Protein AF-A0A6J4TP18-F1 (afdb_monomer_lite)

Radius of gyration: 17.37 Å; chains: 1; bounding box: 36×22×62 Å

Organism: NCBI:txid1645740

Secondary structure (DSSP, 8-state):
---TTTHHHHHHHHHHHHHHHHHHHHHHHHHHHHHHHGGGTTSTTHHHHHHHHHHTHHHHHHHHHHHHHTT-HHHHHHHHHHHHHHHHHHT-HHHHHHHHHHHHHT-TTS-HHHHHHHHHHHHHHH--

Foldseek 3Di:
DDDCPVCVVVVVVVVVVVVLVVLVVLLVVLLVLLQVLLVPCPDDVNPVSLVVCVVCVVSLVSSLVSCLVVLVLQSLLSNLLSCLVSCVVVVVLVVSLVSLVSSLVSPPPHPPVSNVSSVVSNVVSVVD

pLDDT: mean 86.16, std 16.66, range [36.28, 98.44]

Sequence (128 aa):
MLETIREYGLEQLTESGEVAALRDAHLAWAVTFAERTSPTVHGPGSAPWLRLLDVDHDNLRAALAWALERKNAEAALRLGGALRDFWYLRGHNAEGRRWLEAGLAIGADAPAAVRARALLGVGWLANF

Structure (mmCIF, N/CA/C/O backbone):
data_AF-A0A6J4TP18-F1
#
_entry.id   AF-A0A6J4TP18-F1
#
loop_
_atom_site.group_PDB
_atom_site.id
_atom_site.type_symbol
_atom_site.label_atom_id
_atom_site.label_alt_id
_atom_site.label_comp_id
_atom_site.label_asym_id
_atom_site.label_entity_id
_atom_site.label_seq_id
_atom_site.pdbx_PDB_ins_code
_atom_site.Cartn_x
_atom_site.Cartn_y
_atom_site.Cartn_z
_atom_site.occupancy
_atom_site.B_iso_or_equiv
_atom_site.auth_seq_id
_atom_site.auth_comp_id
_atom_site.auth_asym_id
_atom_site.auth_atom_id
_atom_site.pdbx_PDB_model_num
ATOM 1 N N . MET A 1 1 ? -0.940 6.001 42.102 1.00 53.28 1 MET A N 1
ATOM 2 C CA . MET A 1 1 ? -0.980 4.704 42.812 1.00 53.28 1 MET A CA 1
ATOM 3 C C . MET A 1 1 ? -2.361 4.541 43.423 1.00 53.28 1 MET A C 1
ATOM 5 O O . MET A 1 1 ? -2.738 5.402 44.206 1.00 53.28 1 MET A O 1
ATOM 9 N N . LEU A 1 2 ? -3.038 3.447 43.042 1.00 43.69 2 LEU A N 1
ATOM 10 C CA . LEU A 1 2 ? -4.434 3.049 43.304 1.00 43.69 2 LEU A CA 1
ATOM 11 C C . LEU A 1 2 ? -5.508 3.740 42.442 1.00 43.69 2 LEU A C 1
ATOM 13 O O . LEU A 1 2 ? -6.241 4.580 42.941 1.00 43.69 2 LEU A O 1
ATOM 17 N N . GLU A 1 3 ? -5.663 3.302 41.186 1.00 36.28 3 GLU A N 1
ATOM 18 C CA . GLU A 1 3 ? -6.943 2.684 40.774 1.00 36.28 3 GLU A CA 1
ATOM 19 C C . GLU A 1 3 ? -6.751 1.690 39.611 1.00 36.28 3 GLU A C 1
ATOM 21 O O . GLU A 1 3 ? -7.395 1.715 38.564 1.00 36.28 3 GLU A O 1
ATOM 26 N N . THR A 1 4 ? -5.841 0.757 39.867 1.00 49.75 4 THR A N 1
ATOM 27 C CA . THR A 1 4 ? -5.274 -0.277 38.996 1.00 49.75 4 THR A CA 1
ATOM 28 C C . THR A 1 4 ? -6.249 -1.375 38.542 1.00 49.75 4 THR A C 1
ATOM 30 O O . THR A 1 4 ? -5.857 -2.497 38.242 1.00 49.75 4 THR A O 1
ATOM 33 N N . ILE A 1 5 ? -7.553 -1.087 38.535 1.00 45.59 5 ILE A N 1
ATOM 34 C CA . ILE A 1 5 ? -8.629 -2.042 38.208 1.00 45.59 5 ILE A CA 1
ATOM 35 C C . ILE A 1 5 ? -9.594 -1.466 37.156 1.00 45.59 5 ILE A C 1
ATOM 37 O O . ILE A 1 5 ? -10.207 -2.227 36.408 1.00 45.59 5 ILE A O 1
ATOM 41 N N . ARG A 1 6 ? -9.655 -0.135 36.981 1.00 41.12 6 ARG A N 1
ATOM 42 C CA . ARG A 1 6 ? -10.257 0.474 35.775 1.00 41.12 6 ARG A CA 1
ATOM 43 C C . ARG A 1 6 ? -9.340 0.333 34.550 1.00 41.12 6 ARG A C 1
ATOM 45 O O . ARG A 1 6 ? -9.798 0.385 33.410 1.00 41.12 6 ARG A O 1
ATOM 52 N N . GLU A 1 7 ? -8.061 0.106 34.832 1.00 41.69 7 GLU A N 1
ATOM 53 C CA . GLU A 1 7 ? -6.943 -0.053 33.909 1.00 41.69 7 GLU A CA 1
ATOM 54 C C . GLU A 1 7 ? -7.042 -1.332 33.056 1.00 41.69 7 GLU A C 1
ATOM 56 O O . GLU A 1 7 ? -6.692 -1.277 31.893 1.00 41.69 7 GLU A O 1
ATOM 61 N N . TYR A 1 8 ? -7.707 -2.420 33.462 1.00 41.16 8 TYR A N 1
ATOM 62 C CA . TYR A 1 8 ? -7.723 -3.629 32.609 1.00 41.16 8 TYR A CA 1
ATOM 63 C C . TYR A 1 8 ? -8.656 -3.554 31.374 1.00 41.16 8 TYR A C 1
ATOM 65 O O . TYR A 1 8 ? -8.462 -4.265 30.390 1.00 41.16 8 TYR A O 1
ATOM 73 N N . GLY A 1 9 ? -9.673 -2.680 31.396 1.00 39.19 9 GLY A N 1
ATOM 74 C CA . GLY A 1 9 ? -10.561 -2.429 30.246 1.00 39.19 9 GLY A CA 1
ATOM 75 C C . GLY A 1 9 ? -10.174 -1.195 29.424 1.00 39.19 9 GLY A C 1
ATOM 76 O O . GLY A 1 9 ? -10.424 -1.148 28.223 1.00 39.19 9 GLY A O 1
ATOM 77 N N . LEU A 1 10 ? -9.548 -0.203 30.063 1.00 46.41 10 LEU A N 1
ATOM 78 C CA . LEU A 1 10 ? -9.075 1.022 29.421 1.00 46.41 10 LEU A CA 1
ATOM 79 C C . LEU A 1 10 ? -7.652 0.891 28.885 1.00 46.41 10 LEU A C 1
ATOM 81 O O . LEU A 1 10 ? -7.393 1.495 27.856 1.00 46.41 10 LEU A O 1
ATOM 85 N N . GLU A 1 11 ? -6.762 0.091 29.474 1.00 47.00 11 GLU A N 1
ATOM 86 C CA . GLU A 1 11 ? -5.439 -0.164 28.890 1.00 47.00 11 GLU A CA 1
ATOM 87 C C . GLU A 1 11 ? -5.584 -0.930 27.589 1.00 47.00 11 GLU A C 1
ATOM 89 O O . GLU A 1 11 ? -5.017 -0.493 26.613 1.00 47.00 11 GLU A O 1
ATOM 94 N N . GLN A 1 12 ? -6.450 -1.940 27.471 1.00 46.88 12 GLN A N 1
ATOM 95 C CA . GLN A 1 12 ? -6.635 -2.608 26.175 1.00 46.88 12 GLN A CA 1
ATOM 96 C C . GLN A 1 12 ? -7.237 -1.673 25.101 1.00 46.88 12 GLN A C 1
ATOM 98 O O . GLN A 1 12 ? -6.928 -1.796 23.920 1.00 46.88 12 GLN A O 1
ATOM 103 N N . LEU A 1 13 ? -8.077 -0.703 25.488 1.00 50.25 13 LEU A N 1
ATOM 104 C CA . LEU A 1 13 ? -8.633 0.334 24.599 1.00 50.25 13 LEU A CA 1
ATOM 105 C C . LEU A 1 13 ? -7.635 1.468 24.286 1.00 50.25 13 LEU A C 1
ATOM 107 O O . LEU A 1 13 ? -7.672 2.031 23.195 1.00 50.25 13 LEU A O 1
ATOM 111 N N . THR A 1 14 ? -6.730 1.780 25.212 1.00 54.72 14 THR A N 1
ATOM 112 C CA . THR A 1 14 ? -5.680 2.799 25.051 1.00 54.72 14 THR A CA 1
ATOM 113 C C . THR A 1 14 ? -4.495 2.218 24.293 1.00 54.72 14 THR A C 1
ATOM 115 O O . THR A 1 14 ? -4.070 2.812 23.322 1.00 54.72 14 THR A O 1
ATOM 118 N N . GLU A 1 15 ? -4.063 1.008 24.627 1.00 56.91 15 GLU A N 1
ATOM 119 C CA . GLU A 1 15 ? -3.070 0.191 23.931 1.00 56.91 15 GLU A CA 1
ATOM 120 C C . GLU A 1 15 ? -3.569 -0.184 22.530 1.00 56.91 15 GLU A C 1
ATOM 122 O O . GLU A 1 15 ? -2.830 -0.024 21.568 1.00 56.91 15 GLU A O 1
ATOM 127 N N . SER A 1 16 ? -4.843 -0.562 22.341 1.00 62.94 16 SER A N 1
ATOM 128 C CA . SER A 1 16 ? -5.396 -0.724 20.981 1.00 62.94 16 SER A CA 1
ATOM 129 C C . SER A 1 16 ? -5.494 0.600 20.222 1.00 62.94 16 SER A C 1
ATOM 131 O O . SER A 1 16 ? -5.274 0.612 19.011 1.00 62.94 16 SER A O 1
ATOM 133 N N . GLY A 1 17 ? -5.768 1.717 20.904 1.00 73.88 17 GLY A N 1
ATOM 134 C CA . GLY A 1 17 ? -5.737 3.061 20.325 1.00 73.88 17 GLY A CA 1
ATOM 135 C C . GLY A 1 17 ? -4.328 3.514 19.933 1.00 73.88 17 GLY A C 1
ATOM 136 O O . GLY A 1 17 ? -4.141 4.070 18.854 1.00 73.88 17 GLY A O 1
ATOM 137 N N . GLU A 1 18 ? -3.328 3.220 20.758 1.00 79.44 18 GLU A N 1
ATOM 138 C CA . GLU A 1 18 ? -1.909 3.489 20.531 1.00 79.44 18 GLU A CA 1
ATOM 139 C C . GLU A 1 18 ? -1.356 2.598 19.418 1.00 79.44 18 GLU A C 1
ATOM 141 O O . GLU A 1 18 ? -0.673 3.086 18.520 1.00 79.44 18 GLU A O 1
ATOM 146 N N . VAL A 1 19 ? -1.721 1.315 19.405 1.00 85.94 19 VAL A N 1
ATOM 147 C CA . VAL A 1 19 ? -1.391 0.378 18.325 1.00 85.94 19 VAL A CA 1
ATOM 148 C C . VAL A 1 19 ? -2.058 0.810 17.021 1.00 85.94 19 VAL A C 1
ATOM 150 O O . VAL A 1 19 ? -1.404 0.803 15.979 1.00 85.94 19 VAL A O 1
ATOM 153 N N . ALA A 1 20 ? -3.328 1.224 17.040 1.00 88.88 20 ALA A N 1
ATOM 154 C CA . ALA A 1 20 ? -4.003 1.741 15.851 1.00 88.88 20 ALA A CA 1
ATOM 155 C C . ALA A 1 20 ? -3.346 3.034 15.348 1.00 88.88 20 ALA A C 1
ATOM 157 O O . ALA A 1 20 ? -3.070 3.141 14.156 1.00 88.88 20 ALA A O 1
ATOM 158 N N . ALA A 1 21 ? -3.019 3.970 16.243 1.00 88.38 21 ALA A N 1
ATOM 159 C CA . ALA A 1 21 ? -2.323 5.207 15.900 1.00 88.38 21 ALA A CA 1
ATOM 160 C C . ALA A 1 21 ? -0.920 4.941 15.331 1.00 88.38 21 ALA A C 1
ATOM 162 O O . ALA A 1 21 ? -0.520 5.565 14.348 1.00 88.38 21 ALA A O 1
ATOM 163 N N . LEU A 1 22 ? -0.188 3.978 15.895 1.00 91.00 22 LEU A N 1
ATOM 164 C CA . LEU A 1 22 ? 1.113 3.550 15.388 1.00 91.00 22 LEU A CA 1
ATOM 165 C C . LEU A 1 22 ? 0.989 2.913 13.998 1.00 91.00 22 LEU A C 1
ATOM 167 O O . LEU A 1 22 ? 1.785 3.217 13.110 1.00 91.00 22 LEU A O 1
ATOM 171 N N . ARG A 1 23 ? -0.015 2.058 13.778 1.00 94.06 23 ARG A N 1
ATOM 172 C CA . ARG A 1 23 ? -0.278 1.441 12.466 1.00 94.06 23 ARG A CA 1
ATOM 173 C C . ARG A 1 23 ? -0.748 2.472 11.435 1.00 94.06 23 ARG A C 1
ATOM 175 O O . ARG A 1 23 ? -0.350 2.375 10.276 1.00 94.06 23 ARG A O 1
ATOM 182 N N . ASP A 1 24 ? -1.506 3.488 11.844 1.00 93.69 24 ASP A N 1
ATOM 183 C CA . ASP A 1 24 ? -1.879 4.630 11.000 1.00 93.69 24 ASP A CA 1
ATOM 184 C C . ASP A 1 24 ? -0.650 5.475 10.626 1.00 93.69 24 ASP A C 1
ATOM 186 O O . ASP A 1 24 ? -0.469 5.824 9.457 1.00 93.69 24 ASP A O 1
ATOM 190 N N . ALA A 1 25 ? 0.249 5.739 11.580 1.00 92.94 25 ALA A N 1
ATOM 191 C CA . ALA A 1 25 ? 1.519 6.413 11.317 1.00 92.94 25 ALA A CA 1
ATOM 192 C C . ALA A 1 25 ? 2.418 5.592 10.376 1.00 92.94 25 ALA A C 1
ATOM 194 O O . ALA A 1 25 ? 3.006 6.141 9.441 1.00 92.94 25 ALA A O 1
ATOM 195 N N . HIS A 1 26 ? 2.478 4.272 10.568 1.00 96.62 26 HIS A N 1
ATOM 196 C CA . HIS A 1 26 ? 3.193 3.357 9.681 1.00 96.62 26 HIS A CA 1
ATOM 197 C C . HIS A 1 26 ? 2.605 3.359 8.265 1.00 96.62 26 HIS A C 1
ATOM 199 O O . HIS A 1 26 ? 3.355 3.436 7.294 1.00 96.62 26 HIS A O 1
ATOM 205 N N . LEU A 1 27 ? 1.277 3.354 8.123 1.00 97.31 27 LEU A N 1
ATOM 206 C CA . LEU A 1 27 ? 0.617 3.471 6.823 1.00 97.31 27 LEU A CA 1
ATOM 207 C C . LEU A 1 27 ? 0.947 4.803 6.134 1.00 97.31 27 LEU A C 1
ATOM 209 O O . LEU A 1 27 ? 1.279 4.814 4.948 1.00 97.31 27 LEU A O 1
ATOM 213 N N . ALA A 1 28 ? 0.908 5.919 6.863 1.00 96.19 28 ALA A N 1
ATOM 214 C CA . ALA A 1 28 ? 1.267 7.229 6.322 1.00 96.19 28 ALA A CA 1
ATOM 215 C C . ALA A 1 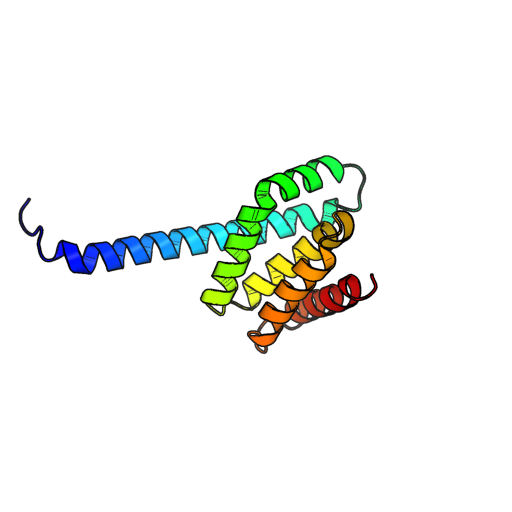28 ? 2.739 7.287 5.870 1.00 96.19 28 ALA A C 1
ATOM 217 O O . ALA A 1 28 ? 3.044 7.816 4.791 1.00 96.19 28 ALA A O 1
ATOM 218 N N . TRP A 1 29 ? 3.645 6.702 6.661 1.00 96.75 29 TRP A N 1
ATOM 219 C CA . TRP A 1 29 ? 5.047 6.531 6.284 1.00 96.75 29 TRP A CA 1
ATOM 220 C C . TRP A 1 29 ? 5.183 5.680 5.020 1.00 96.75 29 TRP A C 1
ATOM 222 O O . TRP A 1 29 ? 5.838 6.119 4.080 1.00 96.75 29 TRP A O 1
ATOM 232 N N . ALA A 1 30 ? 4.520 4.523 4.956 1.00 96.62 30 ALA A N 1
ATOM 233 C CA . ALA A 1 30 ? 4.609 3.586 3.838 1.00 96.62 30 ALA A CA 1
ATOM 234 C C . ALA A 1 30 ? 4.136 4.218 2.522 1.00 96.62 30 ALA A C 1
ATOM 236 O O . ALA A 1 30 ? 4.821 4.102 1.505 1.00 96.62 30 ALA A O 1
ATOM 237 N N . VAL A 1 31 ? 3.009 4.945 2.545 1.00 97.06 31 VAL A N 1
ATOM 238 C CA . VAL A 1 31 ? 2.514 5.711 1.386 1.00 97.06 31 VAL A CA 1
ATOM 239 C C . VAL A 1 31 ? 3.563 6.725 0.935 1.00 97.06 31 VAL A C 1
ATOM 241 O O . VAL A 1 31 ? 3.949 6.738 -0.233 1.00 97.06 31 VAL A O 1
ATOM 244 N N . THR A 1 32 ? 4.071 7.539 1.862 1.00 95.06 32 THR A N 1
ATOM 245 C CA . THR A 1 32 ? 5.061 8.581 1.550 1.00 95.06 32 THR A CA 1
ATOM 246 C C . THR A 1 32 ? 6.363 7.984 1.015 1.00 95.06 32 THR A C 1
ATOM 248 O O . THR A 1 32 ? 6.960 8.514 0.078 1.00 95.06 32 THR A O 1
ATOM 251 N N . PHE A 1 33 ? 6.817 6.886 1.611 1.00 93.44 33 PHE A N 1
ATOM 252 C CA . PHE A 1 33 ? 8.027 6.182 1.226 1.00 93.44 33 PHE A CA 1
ATOM 253 C C . PHE A 1 33 ? 7.900 5.608 -0.189 1.00 93.44 33 PHE A C 1
ATOM 255 O O . PHE A 1 33 ? 8.722 5.932 -1.045 1.00 93.44 33 PHE A O 1
ATOM 262 N N . ALA A 1 34 ? 6.834 4.857 -0.478 1.00 93.50 34 ALA A N 1
ATOM 263 C CA . ALA A 1 34 ? 6.601 4.282 -1.801 1.00 93.50 34 ALA A CA 1
ATOM 264 C C . ALA A 1 34 ? 6.432 5.356 -2.894 1.00 93.50 34 ALA A C 1
ATOM 266 O O . ALA A 1 34 ? 6.978 5.229 -3.989 1.00 93.50 34 ALA A O 1
ATOM 267 N N . GLU A 1 35 ? 5.722 6.451 -2.612 1.00 92.81 35 GLU A N 1
ATOM 268 C CA . GLU A 1 35 ? 5.547 7.545 -3.579 1.00 92.81 35 GLU A CA 1
ATOM 269 C C . GLU A 1 35 ? 6.863 8.261 -3.912 1.00 92.81 35 GLU A C 1
ATOM 271 O O . GLU A 1 35 ? 7.045 8.708 -5.045 1.00 92.81 35 GLU A O 1
ATOM 276 N N . ARG A 1 36 ? 7.801 8.343 -2.960 1.00 88.94 36 ARG A N 1
ATOM 277 C CA . ARG A 1 36 ? 9.134 8.924 -3.191 1.00 88.94 36 ARG A CA 1
ATOM 278 C C . ARG A 1 36 ? 10.044 8.015 -4.010 1.00 88.94 36 ARG A C 1
ATOM 280 O O . ARG A 1 36 ? 10.884 8.525 -4.748 1.00 88.94 36 ARG A O 1
ATOM 287 N N . THR A 1 37 ? 9.898 6.698 -3.884 1.00 85.00 37 THR A N 1
ATOM 288 C CA . THR A 1 37 ? 10.725 5.724 -4.614 1.00 85.00 37 THR A CA 1
ATOM 289 C C . THR A 1 37 ? 10.169 5.391 -5.998 1.00 85.00 37 THR A C 1
ATOM 291 O O . THR A 1 37 ? 10.934 5.078 -6.904 1.00 85.00 37 THR A O 1
ATOM 294 N N . SER A 1 38 ? 8.858 5.516 -6.217 1.00 79.38 38 SER A N 1
ATOM 295 C CA . SER A 1 38 ? 8.208 5.165 -7.489 1.00 79.38 38 SER A CA 1
ATOM 296 C C . SER A 1 38 ? 8.809 5.848 -8.739 1.00 79.38 38 SER A C 1
ATOM 298 O O . SER A 1 38 ? 9.047 5.151 -9.723 1.00 79.38 38 SER A O 1
ATOM 300 N N . PRO A 1 39 ? 9.148 7.154 -8.757 1.00 73.19 39 PRO A N 1
ATOM 301 C CA . PRO A 1 39 ? 9.743 7.779 -9.944 1.00 73.19 39 PRO A CA 1
ATOM 302 C C . PRO A 1 39 ? 11.159 7.284 -10.280 1.00 73.19 39 PRO A C 1
ATOM 304 O O . PRO A 1 39 ? 11.612 7.446 -11.412 1.00 73.19 39 PRO A O 1
ATOM 307 N N . THR A 1 40 ? 11.886 6.711 -9.314 1.00 71.94 40 THR A N 1
ATOM 308 C CA . THR A 1 40 ? 13.319 6.403 -9.454 1.00 71.94 40 THR A CA 1
ATOM 309 C C . THR A 1 40 ? 13.602 4.961 -9.874 1.00 71.94 40 THR A C 1
ATOM 311 O O . THR A 1 40 ? 14.722 4.665 -10.292 1.00 71.94 40 THR A O 1
ATOM 314 N N . VAL A 1 41 ? 12.611 4.060 -9.833 1.00 69.50 41 VAL A N 1
ATOM 315 C CA . VAL A 1 41 ? 12.812 2.632 -10.159 1.00 69.50 41 VAL A CA 1
ATOM 316 C C . VAL A 1 41 ? 13.067 2.351 -11.646 1.00 69.50 41 VAL A C 1
ATOM 318 O O . VAL A 1 41 ? 13.594 1.293 -11.975 1.00 69.50 41 VAL A O 1
ATOM 321 N N . HIS A 1 42 ? 12.786 3.309 -12.534 1.00 70.69 42 HIS A N 1
ATOM 322 C CA . HIS A 1 42 ? 13.038 3.200 -13.982 1.00 70.69 42 HIS A CA 1
ATOM 323 C C . HIS A 1 42 ? 14.277 3.973 -14.466 1.00 70.69 42 HIS A C 1
ATOM 325 O O . HIS A 1 42 ? 14.581 3.963 -15.657 1.00 70.69 42 HIS A O 1
ATOM 331 N N . GLY A 1 43 ? 14.996 4.657 -13.567 1.00 75.00 43 GLY A N 1
ATOM 332 C CA . GLY A 1 43 ? 16.115 5.538 -13.916 1.00 75.00 43 GLY A CA 1
ATOM 333 C C . GLY A 1 43 ? 17.505 4.998 -13.542 1.00 75.00 43 GLY A C 1
ATOM 334 O O . GLY A 1 43 ? 17.626 4.023 -12.792 1.00 75.00 43 GLY A O 1
ATOM 335 N N . PRO A 1 44 ? 18.585 5.656 -14.007 1.00 67.25 44 PRO A N 1
ATOM 336 C CA . PRO A 1 44 ? 19.933 5.420 -13.497 1.00 67.25 44 PRO A CA 1
ATOM 337 C C . PRO A 1 44 ? 19.944 5.648 -11.978 1.00 67.25 44 PRO A C 1
ATOM 339 O O . PRO A 1 44 ? 19.619 6.735 -11.510 1.00 67.25 44 PRO A O 1
ATOM 342 N N . GLY A 1 45 ? 20.271 4.613 -11.201 1.00 71.44 45 GLY A N 1
ATOM 343 C CA . GLY A 1 45 ? 20.161 4.649 -9.736 1.00 71.44 45 GLY A CA 1
ATOM 344 C C . GLY A 1 45 ? 18.914 3.968 -9.162 1.00 71.44 45 GLY A C 1
ATOM 345 O O . GLY A 1 45 ? 18.641 4.120 -7.974 1.00 71.44 45 GLY A O 1
ATOM 346 N N . SER A 1 46 ? 18.188 3.176 -9.955 1.00 79.19 46 SER A N 1
ATOM 347 C CA . SER A 1 46 ? 17.061 2.355 -9.487 1.00 79.19 46 SER A CA 1
ATOM 348 C C . SER A 1 46 ? 17.465 1.230 -8.528 1.00 79.19 46 SER A C 1
ATOM 350 O O . SER A 1 46 ? 16.714 0.894 -7.615 1.00 79.19 46 SER A O 1
ATOM 352 N N . ALA A 1 47 ? 18.658 0.649 -8.692 1.00 83.44 47 ALA A N 1
ATOM 353 C CA . ALA A 1 47 ? 19.069 -0.538 -7.940 1.00 83.44 47 ALA A CA 1
ATOM 354 C C . ALA A 1 47 ? 19.094 -0.350 -6.403 1.00 83.44 47 ALA A C 1
ATOM 356 O O . ALA A 1 47 ? 18.602 -1.239 -5.707 1.00 83.44 47 ALA A O 1
ATOM 357 N N . PRO A 1 48 ? 19.609 0.762 -5.837 1.00 87.44 48 PRO A N 1
ATOM 358 C CA . PRO A 1 48 ? 19.483 1.045 -4.406 1.00 87.44 48 PRO A CA 1
ATOM 359 C C . PRO A 1 48 ? 18.033 1.138 -3.919 1.00 87.44 48 PRO A C 1
ATOM 361 O O . PRO A 1 48 ? 17.717 0.584 -2.872 1.00 87.44 48 PRO A O 1
ATOM 364 N N . TRP A 1 49 ? 17.151 1.785 -4.685 1.00 88.38 49 TRP A N 1
ATOM 365 C CA . TRP A 1 49 ? 15.742 1.940 -4.314 1.00 88.38 49 TRP A CA 1
ATOM 366 C C . TRP A 1 49 ? 14.986 0.619 -4.348 1.00 88.38 49 TRP A C 1
ATOM 368 O O . TRP A 1 49 ? 14.242 0.321 -3.421 1.00 88.38 49 TRP A O 1
ATOM 378 N N . LEU A 1 50 ? 15.233 -0.205 -5.366 1.00 89.62 50 LEU A N 1
ATOM 379 C CA . LEU A 1 50 ? 14.652 -1.541 -5.443 1.00 89.62 50 LEU A CA 1
ATOM 380 C C . LEU A 1 50 ? 15.123 -2.430 -4.287 1.00 89.62 50 LEU A C 1
ATOM 382 O O . LEU A 1 50 ? 14.305 -3.131 -3.710 1.00 89.62 50 LEU A O 1
ATOM 386 N N . ARG A 1 51 ? 16.406 -2.361 -3.899 1.00 90.88 51 ARG A N 1
ATOM 387 C CA . ARG A 1 51 ? 16.906 -3.086 -2.716 1.00 90.88 51 ARG A CA 1
ATOM 388 C C . ARG A 1 51 ? 16.253 -2.617 -1.421 1.00 90.88 51 ARG A C 1
ATOM 390 O O . ARG A 1 51 ? 15.986 -3.437 -0.555 1.00 90.88 51 ARG A O 1
ATOM 397 N N . LEU A 1 52 ? 16.018 -1.316 -1.274 1.00 90.38 52 LEU A N 1
ATOM 398 C CA . LEU A 1 52 ? 15.348 -0.793 -0.088 1.00 90.38 52 LEU A CA 1
ATOM 399 C C . LEU A 1 52 ? 13.886 -1.260 -0.033 1.00 90.38 52 LEU A C 1
ATOM 401 O O . LEU A 1 52 ? 13.424 -1.698 1.012 1.00 90.38 52 LEU A O 1
ATOM 405 N N . LEU A 1 53 ? 13.191 -1.248 -1.174 1.00 92.69 53 LEU A N 1
ATOM 406 C CA . LEU A 1 53 ? 11.839 -1.796 -1.290 1.00 92.69 53 LEU A CA 1
ATOM 407 C C . LEU A 1 53 ? 11.788 -3.307 -1.027 1.00 92.69 53 LEU A C 1
ATOM 409 O O . LEU A 1 53 ? 10.818 -3.757 -0.429 1.00 92.69 53 LEU A O 1
ATOM 413 N N . ASP A 1 54 ? 12.814 -4.074 -1.415 1.00 93.00 54 ASP A N 1
ATOM 414 C CA . ASP A 1 54 ? 12.911 -5.500 -1.065 1.00 93.00 54 ASP A CA 1
ATOM 415 C C . ASP A 1 54 ? 12.989 -5.693 0.455 1.00 93.00 54 ASP A C 1
ATOM 417 O O . ASP A 1 54 ? 12.275 -6.525 1.009 1.00 93.00 54 ASP A O 1
ATOM 421 N N . VAL A 1 55 ? 13.847 -4.917 1.130 1.00 94.62 55 VAL A N 1
ATOM 422 C CA . VAL A 1 55 ? 14.036 -4.999 2.588 1.00 94.62 55 VAL A CA 1
ATOM 423 C C . VAL A 1 55 ? 12.745 -4.654 3.331 1.00 94.62 55 VAL A C 1
ATOM 425 O O . VAL A 1 55 ? 12.404 -5.323 4.303 1.00 94.62 55 VAL A O 1
ATOM 428 N N . ASP A 1 56 ? 12.010 -3.649 2.857 1.00 94.12 56 ASP A N 1
ATOM 429 C CA . ASP A 1 56 ? 10.767 -3.191 3.481 1.00 94.12 56 ASP A CA 1
ATOM 430 C C . ASP A 1 56 ? 9.497 -3.852 2.917 1.00 94.12 56 ASP A C 1
ATOM 432 O O . ASP A 1 56 ? 8.392 -3.465 3.297 1.00 94.12 56 ASP A O 1
ATOM 436 N N . HIS A 1 57 ? 9.588 -4.855 2.035 1.00 95.12 57 HIS A N 1
ATOM 437 C CA . HIS A 1 57 ? 8.406 -5.403 1.348 1.00 95.12 57 HIS A CA 1
ATOM 438 C C . HIS A 1 57 ? 7.354 -5.947 2.328 1.00 95.12 57 HIS A C 1
ATOM 440 O O . HIS A 1 57 ? 6.162 -5.671 2.169 1.00 95.12 57 HIS A O 1
ATOM 446 N N . ASP A 1 58 ? 7.767 -6.636 3.391 1.00 96.44 58 ASP A N 1
ATOM 447 C CA . ASP A 1 58 ? 6.836 -7.130 4.413 1.00 96.44 58 ASP A CA 1
ATOM 448 C C . ASP A 1 58 ? 6.211 -6.000 5.246 1.00 96.44 58 ASP A C 1
ATOM 450 O O . ASP A 1 58 ? 5.015 -6.050 5.551 1.00 96.44 58 ASP A O 1
ATOM 454 N N . ASN A 1 59 ? 6.962 -4.928 5.521 1.00 95.56 59 ASN A N 1
ATOM 455 C CA . ASN A 1 59 ? 6.427 -3.722 6.162 1.00 95.56 59 ASN A CA 1
ATOM 456 C C . ASN A 1 59 ? 5.363 -3.063 5.267 1.00 95.56 59 ASN A C 1
ATOM 458 O O . ASN A 1 59 ? 4.265 -2.726 5.717 1.00 95.56 59 ASN A O 1
ATOM 462 N N . LEU A 1 60 ? 5.626 -2.973 3.963 1.00 97.62 60 LEU A N 1
ATOM 463 C CA . LEU A 1 60 ? 4.689 -2.432 2.978 1.00 97.62 60 LEU A CA 1
ATOM 464 C C . LEU A 1 60 ? 3.418 -3.290 2.850 1.00 97.62 60 LEU A C 1
ATOM 466 O O . LEU A 1 60 ? 2.314 -2.747 2.759 1.00 97.62 60 LEU A O 1
ATOM 470 N N . ARG A 1 61 ? 3.538 -4.624 2.9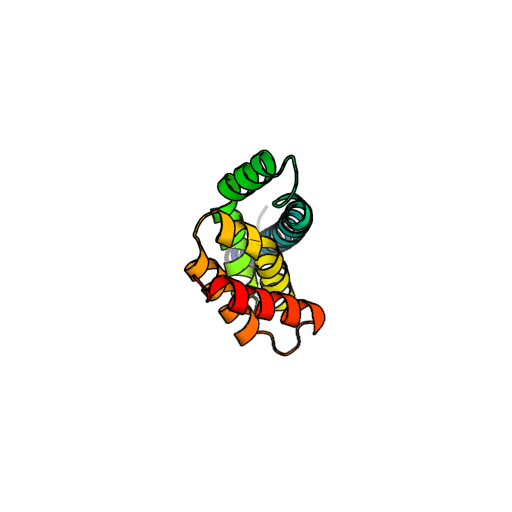08 1.00 98.38 61 ARG A N 1
ATOM 471 C CA . ARG A 1 61 ? 2.385 -5.544 2.966 1.00 98.38 61 ARG A CA 1
ATOM 472 C C . ARG A 1 61 ? 1.558 -5.339 4.231 1.00 98.38 61 ARG A C 1
ATOM 474 O O . ARG A 1 61 ? 0.331 -5.319 4.152 1.00 98.38 61 ARG A O 1
ATOM 481 N N . ALA A 1 62 ? 2.204 -5.167 5.383 1.00 98.12 62 ALA A N 1
ATOM 482 C CA . ALA A 1 62 ? 1.514 -4.908 6.644 1.00 98.12 62 ALA A CA 1
ATOM 483 C C . ALA A 1 62 ? 0.740 -3.577 6.607 1.00 98.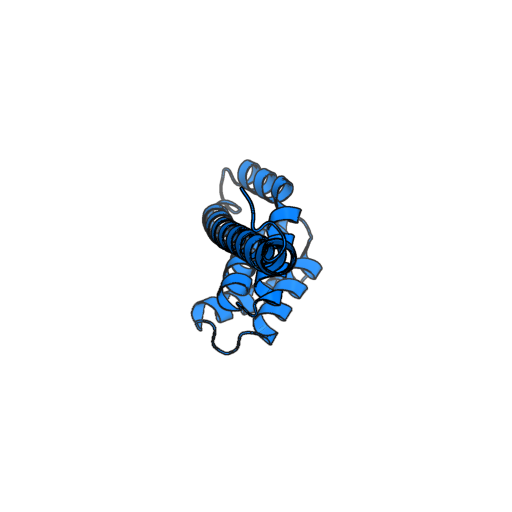12 62 ALA A C 1
ATOM 485 O O . ALA A 1 62 ? -0.398 -3.514 7.080 1.00 98.12 62 ALA A O 1
ATOM 486 N N . ALA A 1 63 ? 1.310 -2.539 5.988 1.00 98.00 63 ALA A N 1
ATOM 487 C CA . ALA A 1 63 ? 0.623 -1.271 5.753 1.00 98.00 63 ALA A CA 1
ATOM 488 C C . ALA A 1 63 ? -0.579 -1.425 4.799 1.00 98.00 63 ALA A C 1
ATOM 490 O O . ALA A 1 63 ? -1.662 -0.926 5.102 1.00 98.00 63 ALA A O 1
ATOM 491 N N . LEU A 1 64 ? -0.436 -2.165 3.690 1.00 98.38 64 LEU A N 1
ATOM 492 C CA . LEU A 1 64 ? -1.550 -2.475 2.779 1.00 98.38 64 LEU A CA 1
ATOM 493 C C . LEU A 1 64 ? -2.683 -3.222 3.492 1.00 98.38 64 LEU A C 1
ATOM 495 O O . LEU A 1 64 ? -3.847 -2.847 3.358 1.00 98.38 64 LEU A O 1
ATOM 499 N N . ALA A 1 65 ? -2.348 -4.246 4.279 1.00 98.44 65 ALA A N 1
ATOM 500 C CA . ALA A 1 65 ? -3.323 -4.997 5.062 1.00 98.44 65 ALA A CA 1
ATOM 501 C C . ALA A 1 65 ? -4.084 -4.085 6.034 1.00 98.44 65 ALA A C 1
ATOM 503 O O . ALA A 1 65 ? -5.311 -4.140 6.089 1.00 98.44 65 ALA A O 1
ATOM 504 N N . TRP A 1 66 ? -3.369 -3.201 6.738 1.00 97.69 66 TRP A N 1
ATOM 505 C CA . TRP A 1 66 ? -3.981 -2.234 7.649 1.00 97.69 66 TRP A CA 1
ATOM 506 C C . TRP A 1 66 ? -4.902 -1.242 6.929 1.00 97.69 66 TRP A C 1
ATOM 508 O O . TRP A 1 66 ? -6.017 -0.9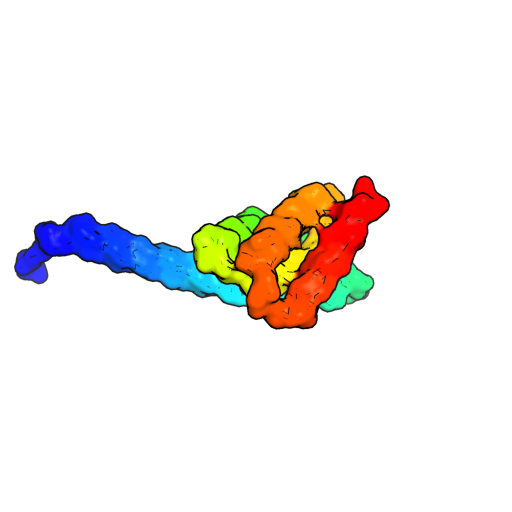93 7.385 1.00 97.69 66 TRP A O 1
ATOM 518 N N . ALA A 1 67 ? -4.491 -0.721 5.770 1.00 97.56 67 ALA A N 1
ATOM 519 C CA . ALA A 1 67 ? -5.326 0.178 4.976 1.00 97.56 67 ALA A CA 1
ATOM 520 C C . ALA A 1 67 ? -6.651 -0.485 4.564 1.00 97.56 67 ALA A C 1
ATOM 522 O O . ALA A 1 67 ? -7.710 0.138 4.669 1.00 97.56 67 ALA A O 1
ATOM 523 N N . LEU A 1 68 ? -6.612 -1.756 4.146 1.00 97.50 68 LEU A N 1
ATOM 524 C CA . LEU A 1 68 ? -7.818 -2.515 3.807 1.00 97.50 68 LEU A CA 1
ATOM 525 C C . LEU A 1 68 ? -8.691 -2.805 5.034 1.00 97.50 68 LEU A C 1
ATOM 527 O O . LEU A 1 68 ? -9.907 -2.637 4.960 1.00 97.50 68 LEU A O 1
ATOM 531 N N . GLU A 1 69 ? -8.086 -3.191 6.160 1.00 96.44 69 GLU A N 1
ATOM 532 C CA . GLU A 1 69 ? -8.782 -3.429 7.435 1.00 96.44 69 GLU A CA 1
ATOM 533 C C . GLU A 1 69 ? -9.569 -2.184 7.879 1.00 96.44 69 GLU A C 1
ATOM 535 O O . GLU A 1 69 ? -10.737 -2.271 8.263 1.00 96.44 69 GLU A O 1
ATOM 540 N N . ARG A 1 70 ? -8.967 -0.999 7.726 1.00 94.75 70 ARG A N 1
ATOM 541 C CA . ARG A 1 70 ? -9.576 0.305 8.036 1.00 94.75 70 ARG A CA 1
ATOM 542 C C . ARG A 1 70 ? -10.529 0.823 6.958 1.00 94.75 70 ARG A C 1
ATOM 544 O O . ARG A 1 70 ? -11.070 1.915 7.110 1.00 94.75 70 ARG A O 1
ATOM 551 N N . LYS A 1 71 ? -10.724 0.074 5.867 1.00 95.88 71 LYS A N 1
ATOM 552 C CA . LYS A 1 71 ? -11.445 0.507 4.658 1.00 95.88 71 LYS A CA 1
ATOM 553 C C . LYS A 1 71 ? -10.934 1.841 4.091 1.00 95.88 71 LYS A C 1
ATOM 555 O O . LYS A 1 71 ? -11.673 2.577 3.440 1.00 95.88 71 LYS A O 1
ATOM 560 N N . ASN A 1 72 ? -9.657 2.153 4.311 1.00 95.88 72 ASN A N 1
ATOM 561 C CA . ASN A 1 72 ? -9.006 3.341 3.775 1.00 95.88 72 ASN A CA 1
ATOM 562 C C . ASN A 1 72 ? -8.534 3.063 2.343 1.00 95.88 72 ASN A C 1
ATOM 564 O O . ASN A 1 72 ? -7.359 2.788 2.078 1.00 95.88 72 ASN A O 1
ATOM 568 N N . ALA A 1 73 ? -9.488 3.106 1.415 1.00 96.81 73 ALA A N 1
ATOM 569 C CA . ALA A 1 73 ? -9.241 2.798 0.016 1.00 96.81 73 ALA A CA 1
ATOM 570 C C . ALA A 1 73 ? -8.216 3.734 -0.628 1.00 96.81 73 ALA A C 1
ATOM 572 O O . ALA A 1 73 ? -7.369 3.278 -1.391 1.00 96.81 73 ALA A O 1
ATOM 573 N N . GLU A 1 74 ? -8.257 5.032 -0.317 1.00 97.06 74 GLU A N 1
ATOM 574 C CA . GLU A 1 74 ? -7.307 5.983 -0.890 1.00 97.06 74 GLU A CA 1
ATOM 575 C C . GLU A 1 74 ? -5.864 5.605 -0.536 1.00 97.06 74 GLU A C 1
ATOM 577 O O . GLU A 1 74 ? -5.028 5.501 -1.434 1.00 97.06 74 GLU A O 1
ATOM 582 N N . ALA A 1 75 ? -5.573 5.333 0.740 1.00 97.06 75 ALA A N 1
ATOM 583 C CA . ALA A 1 75 ? -4.231 4.949 1.166 1.00 97.06 75 ALA A CA 1
ATOM 584 C C . ALA A 1 75 ? -3.784 3.619 0.536 1.00 97.06 75 ALA A C 1
ATOM 586 O O . ALA A 1 75 ? -2.661 3.529 0.035 1.00 97.06 75 ALA A O 1
ATOM 587 N N . ALA A 1 76 ? -4.669 2.616 0.491 1.00 97.94 76 ALA A N 1
ATOM 588 C CA . ALA A 1 76 ? -4.379 1.327 -0.139 1.00 97.94 76 ALA A CA 1
ATOM 589 C C . ALA A 1 76 ? -4.033 1.481 -1.631 1.00 97.94 76 ALA A C 1
ATOM 591 O O . ALA A 1 76 ? -3.053 0.909 -2.111 1.00 97.94 76 ALA A O 1
ATOM 592 N N . LEU A 1 77 ? -4.805 2.290 -2.363 1.00 97.94 77 LEU A N 1
ATOM 593 C CA . LEU A 1 77 ? -4.614 2.519 -3.795 1.00 97.94 77 LEU A CA 1
ATOM 594 C C . LEU A 1 77 ? -3.395 3.395 -4.100 1.00 97.94 77 LEU A C 1
ATOM 596 O O . LEU A 1 77 ? -2.702 3.140 -5.086 1.00 97.94 77 LEU A O 1
ATOM 600 N N . ARG A 1 78 ? -3.100 4.401 -3.268 1.00 97.38 78 ARG A N 1
ATOM 601 C CA . ARG A 1 78 ? -1.875 5.207 -3.390 1.00 97.38 78 ARG A CA 1
ATOM 602 C C . ARG A 1 78 ? -0.633 4.351 -3.179 1.00 97.38 78 ARG A C 1
ATOM 604 O O . ARG A 1 78 ? 0.255 4.356 -4.031 1.00 97.38 78 ARG A O 1
ATOM 611 N N . LEU A 1 79 ? -0.615 3.564 -2.102 1.00 97.75 79 LEU A N 1
ATOM 612 C CA . LEU A 1 79 ? 0.488 2.661 -1.784 1.00 97.75 79 LEU A CA 1
ATOM 613 C C . LEU A 1 79 ? 0.672 1.597 -2.874 1.00 97.75 79 LEU A C 1
ATOM 615 O O . LEU A 1 79 ? 1.753 1.484 -3.449 1.00 97.75 79 LEU A O 1
ATOM 619 N N . GLY A 1 80 ? -0.389 0.869 -3.231 1.00 96.88 80 GLY A N 1
ATOM 620 C CA . GLY A 1 80 ? -0.322 -0.155 -4.275 1.00 96.88 80 GLY A CA 1
ATOM 621 C C . GLY A 1 80 ? 0.048 0.417 -5.647 1.00 96.88 80 GLY A C 1
ATOM 622 O O . GLY A 1 80 ? 0.847 -0.169 -6.374 1.00 96.88 80 GLY A O 1
ATOM 623 N N . GLY A 1 81 ? -0.483 1.591 -5.998 1.00 95.19 81 GLY A N 1
ATOM 624 C CA . GLY A 1 81 ? -0.164 2.263 -7.257 1.00 95.19 81 GLY A CA 1
ATOM 625 C C . GLY A 1 81 ? 1.305 2.676 -7.354 1.00 95.19 81 GLY A C 1
ATOM 626 O O . GLY A 1 81 ? 1.887 2.590 -8.433 1.00 95.19 81 GLY A O 1
ATOM 627 N N . ALA A 1 82 ? 1.915 3.087 -6.239 1.00 94.88 82 ALA A N 1
ATOM 628 C CA . ALA A 1 82 ? 3.336 3.424 -6.173 1.00 94.88 82 ALA A CA 1
ATOM 629 C C . ALA A 1 82 ? 4.251 2.183 -6.237 1.00 94.88 82 ALA A C 1
ATOM 631 O O . ALA A 1 82 ? 5.333 2.251 -6.819 1.00 94.88 82 ALA A O 1
ATOM 632 N N . LEU A 1 83 ? 3.805 1.039 -5.704 1.00 95.56 83 LEU A N 1
ATOM 633 C CA . LEU A 1 83 ? 4.558 -0.227 -5.693 1.00 95.56 83 LEU A CA 1
ATOM 634 C C . LEU A 1 83 ? 4.410 -1.069 -6.968 1.00 95.56 83 LEU A C 1
ATOM 636 O O . LEU A 1 83 ? 5.118 -2.062 -7.135 1.00 95.56 83 LEU A O 1
ATOM 640 N N . ARG A 1 84 ? 3.532 -0.671 -7.895 1.00 94.25 84 ARG A N 1
ATOM 641 C CA . ARG A 1 84 ? 3.270 -1.384 -9.156 1.00 94.25 84 ARG A CA 1
ATOM 642 C C . ARG A 1 84 ? 4.542 -1.753 -9.913 1.00 94.25 84 ARG A C 1
ATOM 644 O O . ARG A 1 84 ? 4.697 -2.893 -10.338 1.00 94.25 84 ARG A O 1
ATOM 651 N N . ASP A 1 85 ? 5.438 -0.788 -10.089 1.00 90.88 85 ASP A N 1
ATOM 652 C CA . ASP A 1 85 ? 6.671 -0.980 -10.854 1.00 90.88 85 ASP A CA 1
ATOM 653 C C . ASP A 1 85 ? 7.663 -1.898 -10.134 1.00 90.88 85 ASP A C 1
ATOM 655 O O . ASP A 1 85 ? 8.313 -2.725 -10.767 1.00 90.88 85 ASP A O 1
ATOM 659 N N . PHE A 1 86 ? 7.721 -1.814 -8.804 1.00 93.56 86 PHE A N 1
ATOM 660 C CA . PHE A 1 86 ? 8.502 -2.734 -7.983 1.00 93.56 86 PHE A CA 1
ATOM 661 C C . PHE A 1 86 ? 8.018 -4.179 -8.146 1.00 93.56 86 PHE A C 1
ATOM 663 O O . PHE A 1 86 ? 8.825 -5.059 -8.448 1.00 93.56 86 PHE A O 1
ATOM 670 N N . TRP A 1 87 ? 6.708 -4.420 -8.022 1.00 95.31 87 TRP A N 1
ATOM 671 C CA . TRP A 1 87 ? 6.151 -5.761 -8.192 1.00 95.31 87 TRP A CA 1
ATOM 672 C C . TRP A 1 87 ? 6.422 -6.322 -9.583 1.00 95.31 87 TRP A C 1
ATOM 674 O O . TRP A 1 87 ? 6.811 -7.480 -9.693 1.00 95.31 87 TRP A O 1
ATOM 684 N N . TYR A 1 88 ? 6.297 -5.499 -10.624 1.00 92.50 88 TYR A N 1
ATOM 685 C CA . TYR A 1 88 ? 6.640 -5.906 -11.983 1.00 92.50 88 TYR A CA 1
ATOM 686 C C . TYR A 1 88 ? 8.118 -6.308 -12.106 1.00 92.50 88 TYR A C 1
ATOM 688 O O . TYR A 1 88 ? 8.433 -7.413 -12.544 1.00 92.50 88 TYR A O 1
ATOM 696 N N . LEU A 1 89 ? 9.036 -5.448 -11.653 1.00 91.38 89 LEU A N 1
ATOM 697 C CA . LEU A 1 89 ? 10.482 -5.674 -11.765 1.00 91.38 89 LEU A CA 1
ATOM 698 C C . LEU A 1 89 ? 10.991 -6.848 -10.914 1.00 91.38 89 LEU A C 1
ATOM 700 O O . LEU A 1 89 ? 12.049 -7.402 -11.213 1.00 91.38 89 LEU A O 1
ATOM 704 N N . ARG A 1 90 ? 10.272 -7.221 -9.850 1.00 92.62 90 ARG A N 1
ATOM 705 C CA . ARG A 1 90 ? 10.585 -8.368 -8.980 1.00 92.62 90 ARG A CA 1
ATOM 706 C C . ARG A 1 90 ? 9.761 -9.624 -9.278 1.00 92.62 90 ARG A C 1
ATOM 708 O O . ARG A 1 90 ? 9.963 -10.644 -8.628 1.00 92.62 90 ARG A O 1
ATOM 715 N N . GLY A 1 91 ? 8.860 -9.585 -10.262 1.00 93.50 91 GLY A N 1
ATOM 716 C CA . GLY A 1 91 ? 8.024 -10.731 -10.639 1.00 93.50 91 GLY A CA 1
ATOM 717 C C . GLY A 1 91 ? 6.881 -11.038 -9.661 1.00 93.50 91 GLY A C 1
ATOM 718 O O . GLY A 1 91 ? 6.312 -12.126 -9.688 1.00 93.50 91 GLY A O 1
ATOM 719 N N . HIS A 1 92 ? 6.496 -10.090 -8.809 1.00 94.75 92 HIS A N 1
ATOM 720 C CA . HIS A 1 92 ? 5.390 -10.203 -7.850 1.00 94.75 92 HIS A CA 1
ATOM 721 C C . HIS A 1 92 ? 4.034 -9.778 -8.450 1.00 94.75 92 HIS A C 1
ATOM 723 O O . HIS A 1 92 ? 3.184 -9.213 -7.760 1.00 94.75 92 HIS A O 1
ATOM 729 N N . ASN A 1 93 ? 3.808 -10.052 -9.740 1.00 94.94 93 ASN A N 1
ATOM 730 C CA . ASN A 1 93 ? 2.648 -9.562 -10.498 1.00 94.94 93 ASN A CA 1
ATOM 731 C C . ASN A 1 93 ? 1.304 -9.932 -9.853 1.00 94.94 93 ASN A C 1
ATOM 733 O O . ASN A 1 93 ? 0.456 -9.069 -9.621 1.00 94.94 93 ASN A O 1
ATOM 737 N N . ALA A 1 94 ? 1.128 -11.214 -9.515 1.00 96.75 94 ALA A N 1
ATOM 738 C CA . ALA A 1 94 ? -0.108 -11.721 -8.920 1.00 96.75 94 ALA A CA 1
ATOM 739 C C . ALA A 1 94 ? -0.405 -11.086 -7.553 1.00 96.75 94 ALA A C 1
ATOM 741 O O . ALA A 1 94 ? -1.555 -10.778 -7.243 1.00 96.75 94 ALA A O 1
ATOM 742 N N . GLU A 1 95 ? 0.633 -10.854 -6.748 1.00 97.06 95 GLU A N 1
ATOM 743 C CA . GLU A 1 95 ? 0.491 -10.197 -5.453 1.00 97.06 95 GLU A CA 1
ATOM 744 C C . GLU A 1 95 ? 0.046 -8.744 -5.621 1.00 97.06 95 GLU A C 1
ATOM 746 O O . GLU A 1 95 ? -0.944 -8.329 -5.014 1.00 97.06 95 GLU A O 1
ATOM 751 N N . GLY A 1 96 ? 0.753 -7.985 -6.461 1.00 96.69 96 GLY A N 1
ATOM 752 C CA . GLY A 1 96 ? 0.445 -6.581 -6.688 1.00 96.69 96 GLY A CA 1
ATOM 753 C C . GLY A 1 96 ? -0.963 -6.373 -7.228 1.00 96.69 96 GLY A C 1
ATOM 754 O O . GLY A 1 96 ? -1.704 -5.511 -6.748 1.00 96.69 96 GLY A O 1
ATOM 755 N N . ARG A 1 97 ? -1.374 -7.234 -8.164 1.00 97.38 97 ARG A N 1
ATOM 756 C CA . ARG A 1 97 ? -2.733 -7.245 -8.700 1.00 97.38 97 ARG A CA 1
ATOM 757 C C . ARG A 1 97 ? -3.770 -7.499 -7.609 1.00 97.38 97 ARG A C 1
ATOM 759 O O . ARG A 1 97 ? -4.711 -6.718 -7.497 1.00 97.38 97 ARG A O 1
ATOM 766 N N . ARG A 1 98 ? -3.564 -8.509 -6.756 1.00 98.00 98 ARG A N 1
ATOM 767 C CA . ARG A 1 98 ? -4.475 -8.824 -5.642 1.00 98.00 98 ARG A CA 1
ATOM 768 C C . ARG A 1 98 ? -4.672 -7.630 -4.704 1.00 98.00 98 ARG A C 1
ATOM 770 O O . ARG A 1 98 ? -5.797 -7.356 -4.296 1.00 98.00 98 ARG A O 1
ATOM 777 N N . TRP A 1 99 ? -3.599 -6.918 -4.357 1.00 98.12 99 TRP A N 1
ATOM 778 C CA . TRP A 1 99 ? -3.691 -5.744 -3.483 1.00 98.12 99 TRP A CA 1
ATOM 779 C C . TRP A 1 99 ? -4.442 -4.580 -4.135 1.00 98.12 99 TRP A C 1
ATOM 781 O O . TRP A 1 99 ? -5.300 -3.971 -3.495 1.00 98.12 99 TRP A O 1
ATOM 791 N N . LEU A 1 100 ? -4.154 -4.289 -5.406 1.00 97.50 100 LEU A N 1
ATOM 792 C CA . LEU A 1 100 ? -4.833 -3.228 -6.153 1.00 97.50 100 LEU A CA 1
ATOM 793 C C . LEU A 1 100 ? -6.323 -3.531 -6.356 1.00 97.50 100 LEU A C 1
ATOM 795 O O . LEU A 1 100 ? -7.159 -2.657 -6.131 1.00 97.50 100 LEU A O 1
ATOM 799 N N . GLU A 1 101 ? -6.665 -4.765 -6.732 1.00 97.62 101 GLU A N 1
ATOM 800 C CA . GLU A 1 101 ? -8.052 -5.225 -6.877 1.00 97.62 101 GLU A CA 1
ATOM 801 C C . GLU A 1 101 ? -8.812 -5.114 -5.546 1.00 97.62 101 GLU A C 1
ATOM 803 O O . GLU A 1 101 ? -9.925 -4.586 -5.518 1.00 97.62 101 GLU A O 1
ATOM 808 N N . ALA A 1 102 ? -8.196 -5.523 -4.431 1.00 97.75 102 ALA A N 1
ATOM 809 C CA . ALA A 1 102 ? -8.804 -5.404 -3.108 1.00 97.75 102 ALA A CA 1
ATOM 810 C C . ALA A 1 102 ? -9.065 -3.941 -2.709 1.00 97.75 102 ALA A C 1
ATOM 812 O O . ALA A 1 102 ? -10.148 -3.627 -2.218 1.00 97.75 102 ALA A O 1
ATOM 813 N N . GLY A 1 103 ? -8.116 -3.032 -2.967 1.00 97.25 103 GLY A N 1
ATOM 814 C CA . GLY A 1 103 ? -8.301 -1.597 -2.728 1.00 97.25 103 GLY A CA 1
ATOM 815 C C . GLY A 1 103 ? -9.405 -0.987 -3.599 1.00 97.25 103 GLY A C 1
ATOM 816 O O . GLY A 1 103 ? -10.184 -0.159 -3.128 1.00 97.25 103 GLY A O 1
ATOM 817 N N . LEU A 1 104 ? -9.511 -1.417 -4.861 1.00 96.94 104 LEU A N 1
ATOM 818 C CA . LEU A 1 104 ? -10.538 -0.937 -5.791 1.00 96.94 104 LEU A CA 1
ATOM 819 C C . LEU A 1 104 ? -11.933 -1.427 -5.387 1.00 96.94 104 LEU A C 1
ATOM 821 O O . LEU A 1 104 ? -12.897 -0.673 -5.521 1.00 96.94 104 LEU A O 1
ATOM 825 N N . ALA A 1 105 ? -12.039 -2.650 -4.862 1.00 96.69 105 ALA A N 1
ATOM 826 C CA . ALA A 1 105 ? -13.300 -3.238 -4.415 1.00 96.69 105 ALA A CA 1
ATOM 827 C C . ALA A 1 105 ? -13.932 -2.487 -3.230 1.00 96.69 105 ALA A C 1
ATOM 829 O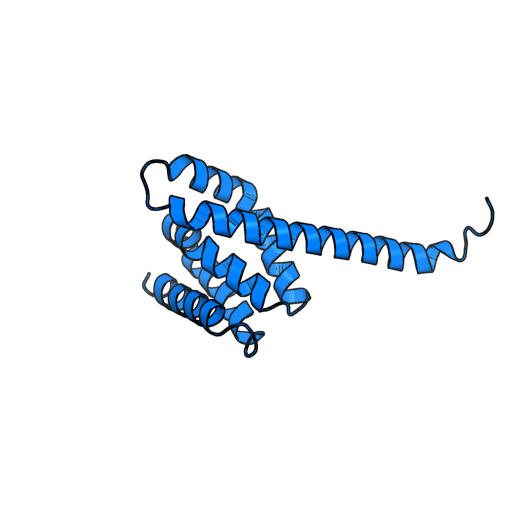 O . ALA A 1 105 ? -15.155 -2.437 -3.121 1.00 96.69 105 ALA A O 1
ATOM 830 N N . ILE A 1 106 ? -13.118 -1.877 -2.361 1.00 94.62 106 ILE A N 1
ATOM 831 C CA . ILE A 1 106 ? -13.595 -1.104 -1.201 1.00 94.62 106 ILE A CA 1
ATOM 832 C C . ILE A 1 106 ? -13.684 0.410 -1.464 1.00 94.62 106 ILE A C 1
ATOM 834 O O . ILE A 1 106 ? -14.062 1.162 -0.571 1.00 94.62 106 ILE A O 1
ATOM 838 N N . GLY A 1 107 ? -13.300 0.871 -2.660 1.00 78.44 107 GLY A N 1
ATOM 839 C CA . GLY A 1 107 ? -12.838 2.240 -2.891 1.00 78.44 107 GLY A CA 1
ATOM 840 C C . GLY A 1 107 ? -13.521 3.014 -4.004 1.00 78.44 107 GLY A C 1
ATOM 841 O O . GLY A 1 107 ? -12.826 3.684 -4.770 1.00 78.44 107 GLY A O 1
ATOM 842 N N . ALA A 1 108 ? -14.849 2.933 -4.126 1.00 76.38 108 ALA A N 1
ATOM 843 C CA . ALA A 1 108 ? -15.583 3.691 -5.145 1.00 76.38 108 ALA A CA 1
ATOM 844 C C . ALA A 1 108 ? -15.395 5.217 -5.001 1.00 76.38 108 ALA A C 1
ATOM 846 O O . ALA A 1 108 ? -15.261 5.904 -6.016 1.00 76.38 108 ALA A O 1
ATOM 847 N N . ASP A 1 109 ? -15.290 5.701 -3.758 1.00 83.12 109 ASP A N 1
ATOM 848 C CA . ASP A 1 109 ? -15.207 7.128 -3.413 1.00 83.12 109 ASP A CA 1
ATOM 849 C C . ASP A 1 109 ? -13.774 7.682 -3.361 1.00 83.12 109 ASP A C 1
ATOM 851 O O . ASP A 1 109 ? -13.575 8.879 -3.152 1.00 83.12 109 ASP A O 1
ATOM 855 N N . ALA A 1 110 ? -12.753 6.840 -3.563 1.00 92.44 110 ALA A N 1
ATOM 856 C CA . ALA A 1 110 ? -11.379 7.325 -3.646 1.00 92.44 110 ALA A CA 1
ATOM 857 C C . ALA A 1 110 ? -11.220 8.286 -4.845 1.00 92.44 110 ALA A C 1
ATOM 859 O O . ALA A 1 110 ? -11.867 8.084 -5.882 1.00 92.44 110 ALA A O 1
ATOM 860 N N . PRO A 1 111 ? -10.329 9.296 -4.765 1.00 95.75 111 PRO A N 1
ATOM 861 C CA . PRO A 1 111 ? -10.143 10.262 -5.842 1.00 95.75 111 PRO A CA 1
ATOM 862 C C . PRO A 1 111 ? -9.932 9.589 -7.203 1.00 95.75 111 PRO A C 1
ATOM 864 O O . PRO A 1 111 ? -9.147 8.645 -7.334 1.00 95.75 111 PRO A O 1
ATOM 867 N N . ALA A 1 112 ? -10.600 10.097 -8.243 1.00 94.94 112 ALA A N 1
ATOM 868 C CA . ALA A 1 112 ? -10.604 9.472 -9.569 1.00 94.94 112 ALA A CA 1
ATOM 869 C C . ALA A 1 112 ? -9.190 9.230 -10.127 1.00 94.94 112 ALA A C 1
ATOM 871 O O . ALA A 1 112 ? -8.929 8.181 -10.711 1.00 94.94 112 ALA A O 1
ATOM 872 N N . ALA A 1 113 ? -8.255 10.154 -9.887 1.00 94.38 113 ALA A N 1
ATOM 873 C CA . ALA A 1 113 ? -6.859 10.011 -10.300 1.00 94.38 113 ALA A CA 1
ATOM 874 C C . ALA A 1 113 ? -6.141 8.836 -9.605 1.00 94.38 113 ALA A C 1
ATOM 876 O O . ALA A 1 113 ? -5.378 8.109 -10.243 1.00 94.38 113 ALA A O 1
ATOM 877 N N . VAL A 1 114 ? -6.411 8.619 -8.313 1.00 95.38 114 VAL A N 1
ATOM 878 C CA . VAL A 1 114 ? -5.853 7.502 -7.534 1.00 95.38 114 VAL A CA 1
ATOM 879 C C . VAL A 1 114 ? -6.409 6.175 -8.056 1.00 95.38 114 VAL A C 1
ATOM 881 O O . VAL A 1 114 ? -5.649 5.243 -8.325 1.00 95.38 114 VAL A O 1
ATOM 884 N N . ARG A 1 115 ? -7.724 6.113 -8.298 1.00 95.88 115 ARG A N 1
ATOM 885 C CA . ARG A 1 115 ? -8.380 4.934 -8.887 1.00 95.88 115 ARG A CA 1
ATOM 886 C C . ARG A 1 115 ? -7.869 4.627 -10.294 1.00 95.88 115 ARG A C 1
ATOM 888 O O . ARG A 1 115 ? -7.590 3.471 -10.596 1.00 95.88 115 ARG A O 1
ATOM 895 N N . ALA A 1 116 ? -7.699 5.644 -11.138 1.00 95.12 116 ALA A N 1
ATOM 896 C CA . ALA A 1 116 ? -7.173 5.484 -12.491 1.00 95.12 116 ALA A CA 1
ATOM 897 C C . ALA A 1 116 ? -5.755 4.896 -12.483 1.00 95.12 116 ALA A C 1
ATOM 899 O O . ALA A 1 116 ? -5.484 3.944 -13.213 1.00 95.12 116 ALA A O 1
ATOM 900 N N . ARG A 1 117 ? -4.867 5.398 -11.612 1.00 93.50 117 ARG A N 1
ATOM 901 C CA . ARG A 1 117 ? -3.513 4.843 -11.448 1.00 93.50 117 ARG A CA 1
ATOM 902 C C . ARG A 1 117 ? -3.549 3.372 -11.031 1.00 93.50 117 ARG A C 1
ATOM 904 O O . ARG A 1 117 ? -2.811 2.565 -11.589 1.00 93.50 117 ARG A O 1
ATOM 911 N N . ALA A 1 118 ? -4.413 3.018 -10.084 1.00 95.38 118 ALA A N 1
ATOM 912 C CA . ALA A 1 118 ? -4.557 1.639 -9.635 1.00 95.38 118 ALA A CA 1
ATOM 913 C C . ALA A 1 118 ? -5.096 0.708 -10.732 1.00 95.38 118 ALA A C 1
ATOM 915 O O . ALA A 1 118 ? -4.554 -0.377 -10.924 1.00 95.38 118 ALA A O 1
ATOM 916 N N . LEU A 1 119 ? -6.104 1.142 -11.495 1.00 95.81 119 LEU A N 1
ATOM 917 C CA . LEU A 1 119 ? -6.650 0.387 -12.630 1.00 95.81 119 LEU A CA 1
ATOM 918 C C . LEU A 1 119 ? -5.602 0.152 -13.725 1.00 95.81 119 LEU A C 1
ATOM 920 O O . LEU A 1 119 ? -5.481 -0.965 -14.228 1.00 95.81 119 LEU A O 1
ATOM 924 N N . LEU A 1 120 ? -4.803 1.173 -14.052 1.00 94.00 120 LEU A N 1
ATOM 925 C CA . LEU A 1 120 ? -3.661 1.020 -14.957 1.00 94.00 120 LEU A CA 1
ATOM 926 C C . LEU A 1 120 ? -2.656 -0.001 -14.415 1.00 94.00 120 LEU A C 1
ATOM 928 O O . LEU A 1 120 ? -2.138 -0.813 -15.177 1.00 94.00 120 LEU A O 1
ATOM 932 N N . GLY A 1 121 ? -2.411 0.006 -13.103 1.00 93.88 121 GLY A N 1
ATOM 933 C CA . GLY A 1 121 ? -1.542 -0.968 -12.454 1.00 93.88 121 GLY A CA 1
ATOM 934 C C . GLY A 1 121 ? -2.066 -2.402 -12.531 1.00 93.88 121 GLY A C 1
ATOM 935 O O . GLY A 1 121 ? -1.297 -3.296 -12.871 1.00 93.88 121 GLY A O 1
ATOM 936 N N . VAL A 1 122 ? -3.364 -2.622 -12.302 1.00 96.38 122 VAL A N 1
ATOM 937 C CA . VAL A 1 122 ? -4.006 -3.939 -12.483 1.00 96.38 122 VAL A CA 1
ATOM 938 C C . VAL A 1 122 ? -3.836 -4.424 -13.919 1.00 96.38 122 VAL A C 1
ATOM 940 O O . VAL A 1 122 ? -3.387 -5.548 -14.128 1.00 96.38 122 VAL A O 1
ATOM 943 N N . GLY A 1 123 ? -4.139 -3.570 -14.903 1.00 94.69 123 GLY A N 1
ATOM 944 C CA . GLY A 1 123 ? -3.987 -3.912 -16.318 1.00 94.69 123 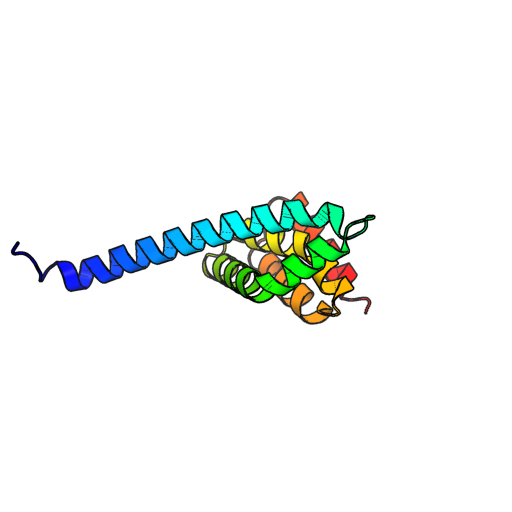GLY A CA 1
ATOM 945 C C . GLY A 1 123 ? -2.540 -4.234 -16.692 1.00 94.69 123 GLY A C 1
ATOM 946 O O . GLY A 1 123 ? -2.284 -5.213 -17.385 1.00 94.69 123 GLY A O 1
ATOM 947 N N . TRP A 1 124 ? -1.580 -3.456 -16.188 1.00 91.94 124 TRP A N 1
ATOM 948 C CA . TRP A 1 124 ? -0.155 -3.688 -16.428 1.00 91.94 124 TRP A CA 1
ATOM 949 C C . TRP A 1 124 ? 0.321 -5.033 -15.865 1.00 91.94 124 TRP A C 1
ATOM 951 O O . TRP A 1 124 ? 1.006 -5.781 -16.557 1.00 91.94 124 TRP A O 1
ATOM 961 N N . LEU A 1 125 ? -0.067 -5.357 -14.628 1.00 92.62 125 LEU A N 1
ATOM 962 C CA . LEU A 1 125 ? 0.335 -6.589 -13.940 1.00 92.62 125 LEU A CA 1
ATOM 963 C C . LEU A 1 125 ? -0.425 -7.839 -14.414 1.00 92.62 125 LEU A C 1
ATOM 965 O O . LEU A 1 125 ? -0.053 -8.942 -14.031 1.00 92.62 125 LEU A O 1
ATOM 969 N N . ALA A 1 126 ? -1.487 -7.689 -15.209 1.00 90.75 126 ALA A N 1
ATOM 970 C CA . ALA A 1 126 ? -2.246 -8.806 -15.775 1.00 90.75 126 ALA A CA 1
ATOM 971 C C . ALA A 1 126 ? -1.685 -9.318 -17.115 1.00 90.75 126 ALA A C 1
ATOM 973 O O . ALA A 1 126 ? -2.080 -10.390 -17.563 1.00 90.75 126 ALA A O 1
ATOM 974 N N . ASN A 1 127 ? -0.792 -8.562 -17.762 1.00 80.25 127 ASN A N 1
ATOM 975 C CA . ASN A 1 127 ? -0.257 -8.888 -19.090 1.00 80.25 127 ASN A CA 1
ATOM 976 C C . ASN A 1 127 ? 0.955 -9.845 -19.074 1.00 80.25 127 ASN A C 1
ATOM 978 O O . ASN A 1 127 ? 1.569 -10.045 -20.122 1.00 80.25 127 ASN A O 1
ATOM 982 N N . PHE A 1 128 ? 1.308 -10.421 -17.920 1.00 59.19 128 PHE A N 1
ATOM 983 C CA . PHE A 1 128 ? 2.468 -11.299 -17.715 1.00 59.19 128 PHE A CA 1
ATOM 984 C C . PHE A 1 128 ? 2.150 -12.388 -16.690 1.00 59.19 128 PHE A C 1
ATOM 986 O O . PHE A 1 128 ? 2.734 -13.485 -16.811 1.00 59.19 128 PHE A O 1
#